Protein AF-A0A9E6AXQ4-F1 (afdb_monomer_lite)

Structure (mmCIF, N/CA/C/O backbone):
data_AF-A0A9E6AXQ4-F1
#
_entry.id   AF-A0A9E6AXQ4-F1
#
loop_
_atom_site.group_PDB
_atom_site.id
_atom_site.type_symbol
_atom_site.label_atom_id
_atom_site.label_alt_id
_atom_site.label_comp_id
_atom_site.label_asym_id
_atom_site.label_entity_id
_atom_site.label_seq_id
_atom_site.pdbx_PDB_ins_code
_atom_site.Cartn_x
_atom_site.Cartn_y
_atom_site.Cartn_z
_atom_site.occupancy
_atom_site.B_iso_or_equiv
_atom_site.auth_seq_id
_atom_site.auth_comp_id
_atom_site.auth_asym_id
_atom_site.auth_atom_id
_atom_site.pdbx_PDB_model_num
ATOM 1 N N . MET A 1 1 ? -26.679 0.101 26.359 1.00 39.12 1 MET A N 1
ATOM 2 C CA . MET A 1 1 ? -25.731 0.166 25.223 1.00 39.12 1 MET A CA 1
ATOM 3 C C . MET A 1 1 ? -26.361 1.016 24.130 1.00 39.12 1 MET A C 1
ATOM 5 O O . MET A 1 1 ? -27.425 0.658 23.642 1.00 39.12 1 MET A O 1
ATOM 9 N N . ARG A 1 2 ? -25.791 2.186 23.821 1.00 30.67 2 ARG A N 1
ATOM 10 C CA . ARG A 1 2 ? -26.317 3.082 22.778 1.00 30.67 2 ARG A CA 1
ATOM 11 C C . ARG A 1 2 ? -25.780 2.579 21.439 1.00 30.67 2 ARG A C 1
ATOM 13 O O . ARG A 1 2 ? -24.570 2.507 21.266 1.00 30.67 2 ARG A O 1
ATOM 20 N N . ASN A 1 3 ? -26.665 2.175 20.536 1.00 39.19 3 ASN A N 1
ATOM 21 C CA . ASN A 1 3 ? -26.301 1.665 19.217 1.00 39.19 3 ASN A CA 1
ATOM 22 C C . ASN A 1 3 ? -25.882 2.860 18.343 1.00 39.19 3 ASN A C 1
ATOM 24 O O . ASN A 1 3 ? -26.717 3.493 17.697 1.00 39.19 3 ASN A O 1
ATOM 28 N N . ILE A 1 4 ? -24.611 3.263 18.433 1.00 50.06 4 ILE A N 1
ATOM 29 C CA . ILE A 1 4 ? -24.067 4.369 17.640 1.00 50.06 4 ILE A CA 1
ATOM 30 C C . ILE A 1 4 ? -23.886 3.838 16.218 1.00 50.06 4 ILE A C 1
ATOM 32 O O . ILE A 1 4 ? -22.867 3.237 15.886 1.00 50.06 4 ILE A O 1
ATOM 36 N N . ARG A 1 5 ? -24.901 4.029 15.371 1.00 44.62 5 ARG A N 1
ATOM 37 C CA . ARG A 1 5 ? -24.759 3.822 13.929 1.00 44.62 5 ARG A CA 1
ATOM 38 C C . ARG A 1 5 ? -23.828 4.908 13.399 1.00 44.62 5 ARG A C 1
ATOM 40 O O . ARG A 1 5 ? -24.261 6.035 13.172 1.00 44.62 5 ARG A O 1
A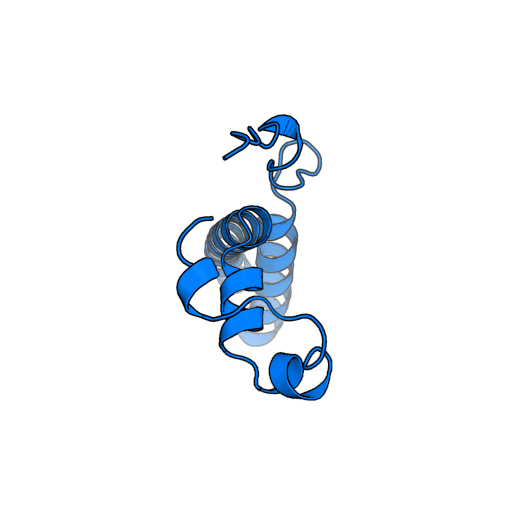TOM 47 N N . PHE A 1 6 ? -22.548 4.582 13.240 1.00 46.06 6 PHE A N 1
ATOM 48 C CA . PHE A 1 6 ? -21.625 5.442 12.510 1.00 46.06 6 PHE A CA 1
ATOM 49 C C . PHE A 1 6 ? -22.190 5.664 11.106 1.00 46.06 6 PHE A C 1
ATOM 51 O O . PHE A 1 6 ? -22.534 4.716 10.401 1.00 46.06 6 PHE A O 1
ATOM 58 N N . ASN A 1 7 ? -22.371 6.929 10.736 1.00 43.53 7 ASN A N 1
ATOM 59 C CA . ASN A 1 7 ? -22.980 7.297 9.470 1.00 43.53 7 ASN A CA 1
ATOM 60 C C . ASN A 1 7 ? -22.083 6.798 8.325 1.00 43.53 7 ASN A C 1
ATOM 62 O O . ASN A 1 7 ? -20.923 7.203 8.238 1.00 43.53 7 ASN A O 1
ATOM 66 N N . ASN A 1 8 ? -22.602 5.930 7.449 1.00 46.81 8 ASN A N 1
ATOM 67 C CA . ASN A 1 8 ? -21.834 5.311 6.356 1.00 46.81 8 ASN A CA 1
ATOM 68 C C . ASN A 1 8 ? -21.164 6.342 5.429 1.00 46.81 8 ASN A C 1
ATOM 7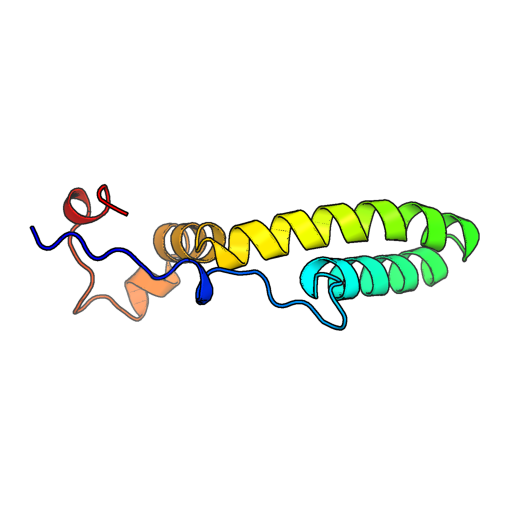0 O O . ASN A 1 8 ? -20.191 6.019 4.752 1.00 46.81 8 ASN A O 1
ATOM 74 N N . CYS A 1 9 ? -21.651 7.585 5.416 1.00 48.66 9 CYS A N 1
ATOM 75 C CA . CYS A 1 9 ? -21.064 8.690 4.662 1.00 48.66 9 CYS A CA 1
ATOM 76 C C . CYS A 1 9 ? -19.721 9.195 5.225 1.00 48.66 9 CYS A C 1
ATOM 78 O O . CYS A 1 9 ? -18.938 9.739 4.455 1.00 48.66 9 CYS A O 1
ATOM 80 N N . LEU A 1 10 ? -19.418 9.000 6.518 1.00 48.97 10 LEU A N 1
ATOM 81 C CA . LEU A 1 10 ? -18.119 9.384 7.103 1.00 48.97 10 LEU A CA 1
ATOM 82 C C . LEU A 1 10 ? -17.018 8.325 6.905 1.00 48.97 10 LEU A C 1
ATOM 84 O O . LEU A 1 10 ? -15.843 8.652 7.015 1.00 48.97 10 LEU A O 1
ATOM 88 N N . ASN A 1 11 ? -17.386 7.078 6.590 1.00 55.66 11 ASN A N 1
ATOM 89 C CA . ASN A 1 11 ? -16.462 5.944 6.433 1.00 55.66 11 ASN A CA 1
ATOM 90 C C . ASN A 1 11 ? -16.191 5.583 4.963 1.00 55.66 11 ASN A C 1
ATOM 92 O O . ASN A 1 11 ? -15.860 4.439 4.639 1.00 55.66 11 ASN A O 1
ATOM 96 N N . GLN A 1 12 ? -16.354 6.536 4.045 1.00 62.50 12 GLN A N 1
ATOM 97 C CA . GLN A 1 12 ? -16.022 6.306 2.644 1.00 62.50 12 GLN A CA 1
ATOM 98 C C . GLN A 1 12 ? -14.556 6.650 2.378 1.00 62.50 12 GLN A C 1
ATOM 100 O O . GLN A 1 12 ? -14.078 7.672 2.868 1.00 62.50 12 GLN A O 1
ATOM 105 N N . PRO A 1 13 ? -13.837 5.833 1.587 1.00 64.31 13 PRO A N 1
ATOM 106 C CA . PRO A 1 13 ? -12.475 6.160 1.207 1.00 64.31 13 PRO A CA 1
ATOM 107 C C . PRO A 1 13 ? -12.440 7.502 0.481 1.00 64.31 13 PRO A C 1
ATOM 109 O O . PRO A 1 13 ? -13.288 7.754 -0.376 1.00 64.31 13 PRO A O 1
ATOM 112 N N . THR A 1 14 ? -11.453 8.348 0.787 1.00 72.00 14 THR A N 1
ATOM 113 C CA . THR A 1 14 ? -11.251 9.591 0.041 1.00 72.00 14 THR A CA 1
ATOM 114 C C . THR A 1 14 ? -11.002 9.260 -1.422 1.00 72.00 14 THR A C 1
ATOM 116 O O . THR A 1 14 ? -10.082 8.514 -1.777 1.00 72.00 14 THR A O 1
ATOM 119 N N . LYS A 1 15 ? -11.854 9.822 -2.274 1.00 77.62 15 LYS A N 1
ATOM 120 C CA . LYS A 1 15 ? -11.767 9.710 -3.723 1.00 77.62 15 LYS A CA 1
ATOM 121 C C . LYS A 1 15 ? -11.462 11.083 -4.302 1.00 77.62 15 LYS A C 1
ATOM 123 O O . LYS A 1 15 ? -12.105 12.060 -3.934 1.00 77.62 15 LYS A O 1
ATOM 128 N N . LEU A 1 16 ? -10.520 11.138 -5.231 1.00 75.69 16 LEU A N 1
ATOM 129 C CA . LEU A 1 16 ? -10.262 12.287 -6.087 1.00 75.69 16 LEU A CA 1
ATOM 130 C C . LEU A 1 16 ? -10.879 11.974 -7.456 1.00 75.69 16 LEU A C 1
ATOM 132 O O . LEU A 1 16 ? -10.509 10.976 -8.064 1.00 75.69 16 LEU A O 1
ATOM 136 N N . TYR A 1 17 ? -11.858 12.757 -7.918 1.00 77.19 17 TYR A N 1
ATOM 137 C CA . TYR A 1 17 ? -12.586 12.487 -9.176 1.00 77.19 17 TYR A CA 1
ATOM 138 C C . TYR A 1 17 ? -13.125 11.045 -9.287 1.00 77.19 17 TYR A C 1
ATOM 140 O O . TYR A 1 17 ? -12.987 10.386 -10.311 1.00 77.19 17 TYR A O 1
ATOM 148 N N . ASN A 1 18 ? -13.719 10.527 -8.204 1.00 77.25 18 ASN A N 1
ATOM 149 C CA . ASN A 1 18 ? -14.203 9.141 -8.085 1.00 77.25 18 ASN A CA 1
ATOM 150 C C . ASN A 1 18 ? -13.105 8.051 -8.113 1.00 77.25 18 ASN A C 1
ATOM 152 O O . ASN A 1 18 ? -13.412 6.866 -7.977 1.00 77.25 18 ASN A O 1
ATOM 156 N N . VAL A 1 19 ? -11.828 8.438 -8.191 1.00 75.88 19 VAL A N 1
ATOM 157 C CA . VAL A 1 19 ? -10.681 7.534 -8.087 1.00 75.88 19 VAL A CA 1
ATOM 158 C C . VAL A 1 19 ? -10.173 7.505 -6.641 1.00 75.88 19 VAL A C 1
ATOM 160 O O . VAL A 1 19 ? -9.888 8.553 -6.063 1.00 75.88 19 VAL A O 1
ATOM 163 N N . PRO A 1 20 ? -10.056 6.330 -6.011 1.00 81.88 20 PRO A N 1
ATOM 164 C CA . PRO A 1 20 ? -9.533 6.211 -4.650 1.00 81.88 20 PRO A CA 1
ATOM 165 C C . PRO A 1 20 ? -8.090 6.734 -4.524 1.00 81.88 20 PRO A C 1
ATOM 167 O O . PRO A 1 20 ? -7.181 6.282 -5.222 1.00 81.88 20 PRO A O 1
ATOM 170 N N . ILE A 1 21 ? -7.873 7.664 -3.584 1.00 83.25 21 ILE A N 1
ATOM 171 C CA . ILE A 1 21 ? -6.576 8.338 -3.377 1.00 83.25 21 ILE A CA 1
ATOM 172 C C . ILE A 1 21 ? -5.480 7.342 -2.978 1.00 83.25 21 ILE A C 1
ATOM 174 O O . I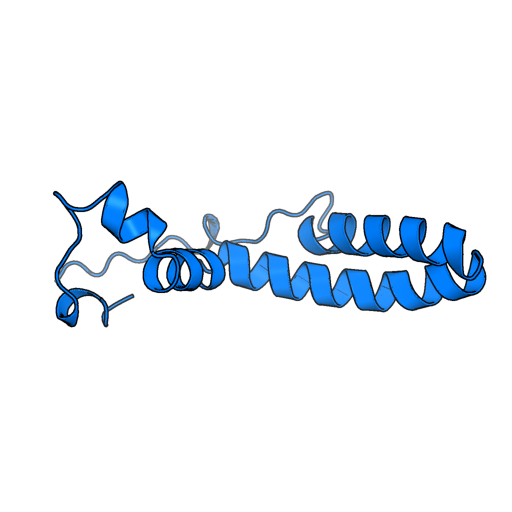LE A 1 21 ? -4.343 7.464 -3.426 1.00 83.25 21 ILE A O 1
ATOM 178 N N . GLY A 1 22 ? -5.823 6.324 -2.182 1.00 81.81 22 GLY A N 1
ATOM 179 C CA . GLY A 1 22 ? -4.874 5.283 -1.777 1.00 81.81 22 GLY A CA 1
ATOM 180 C C . GLY A 1 22 ? -4.257 4.553 -2.973 1.00 81.81 22 GLY A C 1
ATOM 181 O O . GLY A 1 22 ? -3.045 4.355 -3.012 1.00 81.81 22 GLY A O 1
ATOM 182 N N . GLY A 1 23 ? -5.068 4.219 -3.981 1.00 84.31 23 GLY A N 1
ATOM 183 C CA . GLY A 1 23 ? -4.588 3.622 -5.225 1.00 84.31 23 GLY A CA 1
ATOM 184 C C . GLY A 1 23 ? -3.696 4.567 -6.023 1.00 84.31 23 GLY A C 1
ATOM 185 O O . GLY A 1 23 ? -2.655 4.140 -6.510 1.00 84.31 23 GLY A O 1
ATOM 186 N N . LEU A 1 24 ? -4.052 5.852 -6.118 1.00 87.19 24 LEU A N 1
ATOM 187 C CA . LEU A 1 24 ? -3.251 6.846 -6.844 1.00 87.19 24 LEU A CA 1
ATOM 188 C C . LEU A 1 24 ? -1.861 7.041 -6.231 1.00 87.19 24 LEU A C 1
ATOM 190 O O . LEU A 1 24 ? -0.875 7.072 -6.962 1.00 87.19 24 LEU A O 1
ATOM 194 N N . ILE A 1 25 ? -1.774 7.134 -4.902 1.00 88.38 25 ILE A N 1
ATOM 195 C CA . ILE A 1 25 ? -0.496 7.334 -4.208 1.00 88.38 25 ILE A CA 1
ATOM 196 C C . ILE A 1 25 ? 0.403 6.109 -4.387 1.00 88.38 25 ILE A C 1
ATOM 198 O O . ILE A 1 25 ? 1.537 6.236 -4.842 1.00 88.38 25 ILE A O 1
ATOM 202 N N . VAL A 1 26 ? -0.099 4.912 -4.068 1.00 89.31 26 VAL A N 1
ATOM 203 C CA . VAL A 1 26 ? 0.712 3.684 -4.128 1.00 89.31 26 VAL A CA 1
ATOM 204 C C . VAL A 1 26 ? 1.018 3.290 -5.576 1.00 89.31 26 VAL A C 1
ATOM 206 O O . VAL A 1 26 ? 2.143 2.904 -5.891 1.00 89.31 26 VAL A O 1
ATOM 209 N N . GLY A 1 27 ? 0.051 3.444 -6.482 1.00 88.75 27 GLY A N 1
ATOM 210 C CA . GLY A 1 27 ? 0.229 3.230 -7.918 1.00 88.75 27 GLY A CA 1
ATOM 211 C C . GLY A 1 27 ? 1.267 4.181 -8.516 1.00 88.75 27 GLY A C 1
ATOM 212 O O . GLY A 1 27 ? 2.224 3.723 -9.131 1.00 88.75 27 GLY A O 1
ATOM 213 N N . GLY A 1 28 ? 1.150 5.488 -8.271 1.00 89.81 28 GLY A N 1
ATOM 214 C CA . GLY A 1 28 ? 2.113 6.477 -8.767 1.00 89.81 28 GLY A CA 1
ATOM 215 C C . GLY A 1 28 ? 3.521 6.277 -8.201 1.00 89.81 28 GLY A C 1
ATOM 216 O O . GLY A 1 28 ? 4.502 6.333 -8.940 1.00 89.81 28 GLY A O 1
ATOM 217 N N . PHE A 1 29 ? 3.626 5.965 -6.906 1.00 91.88 29 PHE A N 1
ATOM 218 C CA . PHE A 1 29 ? 4.912 5.683 -6.266 1.00 91.88 29 PHE A CA 1
ATOM 219 C C . PHE A 1 29 ? 5.575 4.423 -6.837 1.00 91.88 29 PHE A C 1
ATOM 221 O O . PHE A 1 29 ? 6.761 4.443 -7.158 1.00 91.88 29 PHE A O 1
ATOM 228 N N . SER A 1 30 ? 4.806 3.344 -7.020 1.00 90.44 30 SER A N 1
ATOM 229 C CA . SER A 1 30 ? 5.315 2.104 -7.617 1.00 90.44 30 SER A CA 1
ATOM 230 C C . SER A 1 30 ? 5.723 2.278 -9.082 1.00 90.44 30 SER A C 1
ATOM 232 O O . SER A 1 30 ? 6.767 1.758 -9.472 1.00 90.44 30 SER A O 1
ATOM 234 N N . LEU A 1 31 ? 4.989 3.077 -9.867 1.00 91.88 31 LEU A N 1
ATOM 235 C CA . LEU A 1 31 ? 5.394 3.427 -11.228 1.00 91.88 31 LEU A CA 1
ATOM 236 C C . LEU A 1 31 ? 6.752 4.129 -11.236 1.00 91.88 31 LEU A C 1
ATOM 238 O O . LEU A 1 31 ? 7.630 3.719 -11.991 1.00 91.88 31 LEU A O 1
ATOM 242 N N . LEU A 1 32 ? 6.938 5.159 -10.406 1.00 92.69 32 LEU A N 1
ATOM 243 C CA . LEU A 1 32 ? 8.189 5.922 -10.365 1.00 92.69 32 LEU A CA 1
ATOM 244 C C . LEU A 1 32 ? 9.373 5.041 -9.957 1.00 92.69 32 LEU A C 1
ATOM 246 O O . LEU A 1 32 ? 10.386 5.017 -10.652 1.00 92.69 32 LEU A O 1
ATOM 250 N N . LEU A 1 33 ? 9.226 4.269 -8.878 1.00 93.62 33 LEU A N 1
ATOM 251 C CA . LEU A 1 33 ? 10.287 3.394 -8.374 1.00 93.62 33 LEU A CA 1
ATOM 252 C C . LEU A 1 33 ? 10.707 2.338 -9.397 1.00 93.62 33 LEU A C 1
ATOM 254 O O . LEU A 1 33 ? 11.890 2.203 -9.704 1.00 93.62 33 LEU A O 1
ATOM 258 N N . PHE A 1 34 ? 9.744 1.598 -9.949 1.00 91.31 34 PHE A N 1
ATOM 259 C CA . PHE A 1 34 ? 10.053 0.500 -10.863 1.00 91.31 34 PHE A CA 1
ATOM 260 C C . PHE A 1 34 ? 10.458 0.991 -12.254 1.00 91.31 34 PHE A C 1
ATOM 262 O O . PHE A 1 34 ? 11.256 0.323 -12.909 1.00 91.31 34 PHE A O 1
ATOM 269 N N . SER A 1 35 ? 9.992 2.171 -12.681 1.00 91.50 35 SER A N 1
ATOM 270 C CA . SER A 1 35 ? 10.456 2.784 -13.932 1.00 91.50 35 SER A CA 1
ATOM 271 C C . SER A 1 35 ? 11.930 3.170 -13.876 1.00 91.50 35 SER A C 1
ATOM 273 O O . SER A 1 35 ? 12.624 3.018 -14.878 1.00 91.50 35 SER A O 1
ATOM 275 N N . ILE A 1 36 ? 12.413 3.634 -12.718 1.00 92.56 36 ILE A N 1
ATOM 276 C CA . ILE A 1 36 ? 13.823 4.002 -12.526 1.00 92.56 36 ILE A CA 1
ATOM 277 C C . ILE A 1 36 ? 14.718 2.756 -12.491 1.00 92.56 36 ILE A C 1
ATOM 279 O O . ILE A 1 36 ? 15.808 2.779 -13.052 1.00 92.56 36 ILE A O 1
ATOM 283 N N . ILE A 1 37 ? 14.273 1.674 -11.844 1.00 92.69 37 ILE A N 1
ATOM 284 C CA . ILE A 1 37 ? 15.120 0.493 -11.610 1.00 92.69 37 ILE A CA 1
ATOM 285 C C . ILE A 1 37 ? 15.120 -0.466 -12.807 1.00 92.69 37 ILE A C 1
ATOM 287 O O . ILE A 1 37 ? 16.174 -0.943 -13.217 1.00 92.69 37 ILE A O 1
ATOM 291 N N . TYR A 1 38 ? 13.941 -0.771 -13.352 1.00 91.00 38 TYR A N 1
ATOM 292 C CA . TYR A 1 38 ? 13.753 -1.846 -14.336 1.00 91.00 38 TYR A CA 1
ATOM 293 C C . TYR A 1 38 ? 13.287 -1.334 -15.706 1.00 91.00 38 TYR A C 1
ATOM 295 O O . TYR A 1 38 ? 13.232 -2.095 -16.672 1.00 91.00 38 TYR A O 1
ATOM 303 N N . GLY A 1 39 ? 12.986 -0.036 -15.804 1.00 90.00 39 GLY A N 1
ATOM 304 C CA . GLY A 1 39 ? 12.507 0.614 -17.016 1.00 90.00 39 GLY A CA 1
ATOM 305 C C . GLY A 1 39 ? 10.996 0.853 -17.028 1.00 90.00 39 GLY A C 1
ATOM 306 O O . GLY A 1 39 ? 10.213 0.275 -16.268 1.00 90.00 39 GLY A O 1
ATOM 307 N N . VAL A 1 40 ? 10.570 1.740 -17.927 1.00 87.62 40 VAL A N 1
ATOM 308 C CA . VAL A 1 40 ? 9.195 2.268 -17.968 1.00 87.62 40 VAL A CA 1
ATOM 309 C C . VAL A 1 40 ? 8.153 1.166 -18.190 1.00 87.62 40 VAL A C 1
ATOM 311 O O . VAL A 1 40 ? 7.105 1.180 -17.552 1.00 87.62 40 VAL A O 1
ATOM 314 N N . VAL A 1 41 ? 8.445 0.167 -19.032 1.00 89.88 41 VAL A N 1
ATOM 315 C CA . VAL A 1 41 ? 7.506 -0.932 -19.333 1.00 89.88 41 VAL A CA 1
ATOM 316 C C . VAL A 1 41 ? 7.164 -1.724 -18.069 1.00 89.88 41 VAL A C 1
ATOM 318 O O . VAL A 1 41 ? 5.991 -1.938 -17.769 1.00 89.88 41 VAL A O 1
ATOM 321 N N . THR A 1 42 ? 8.172 -2.101 -17.280 1.00 88.56 42 THR A N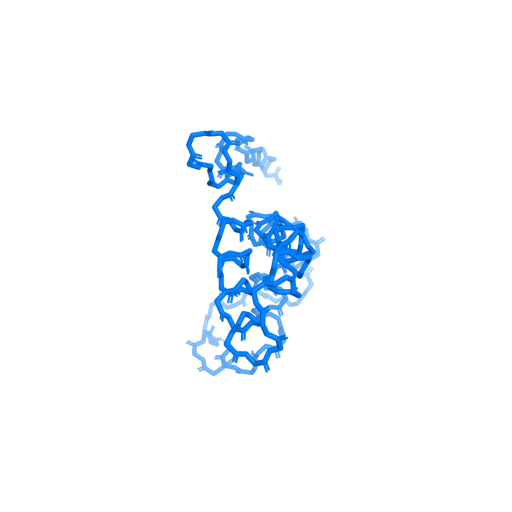 1
ATOM 322 C CA . THR A 1 42 ? 7.960 -2.787 -15.998 1.00 88.56 42 THR A CA 1
ATOM 323 C C . THR A 1 42 ? 7.268 -1.892 -14.974 1.00 88.56 42 THR A C 1
ATOM 325 O O . THR A 1 42 ? 6.414 -2.369 -14.231 1.00 88.56 42 THR A O 1
ATOM 328 N N . GLY A 1 43 ? 7.563 -0.588 -14.974 1.00 87.31 43 GLY A N 1
ATOM 329 C CA . GLY A 1 43 ? 6.890 0.382 -14.110 1.00 87.31 43 GLY A CA 1
ATOM 330 C C . GLY A 1 43 ? 5.384 0.465 -14.361 1.00 87.31 43 GLY A C 1
ATOM 331 O O . GLY A 1 43 ? 4.607 0.486 -13.409 1.00 87.31 43 GLY A O 1
ATOM 332 N N . VAL A 1 44 ? 4.953 0.429 -15.626 1.00 89.50 44 VAL A N 1
ATOM 333 C CA . VAL A 1 44 ? 3.525 0.440 -15.989 1.00 89.50 44 VAL A CA 1
ATOM 334 C C . VAL A 1 44 ? 2.812 -0.836 -15.531 1.00 89.50 44 VAL A C 1
ATOM 336 O O . VAL A 1 44 ? 1.705 -0.750 -15.004 1.00 89.50 44 VAL A O 1
ATOM 339 N N . VAL A 1 45 ? 3.442 -2.011 -15.662 1.00 90.88 45 VAL A N 1
ATOM 340 C CA . VAL A 1 45 ? 2.851 -3.278 -15.182 1.00 90.88 45 VAL A CA 1
ATOM 341 C C . VAL A 1 45 ? 2.704 -3.274 -13.659 1.00 90.88 45 VAL A C 1
ATOM 343 O O . VAL A 1 45 ? 1.652 -3.631 -13.121 1.00 90.88 45 VAL A O 1
ATOM 346 N N . VAL A 1 46 ? 3.742 -2.832 -12.946 1.00 91.44 46 VAL A N 1
ATOM 347 C CA . VAL A 1 46 ? 3.732 -2.800 -11.478 1.00 91.44 46 VAL A CA 1
ATOM 348 C C . VAL A 1 46 ? 2.786 -1.720 -10.94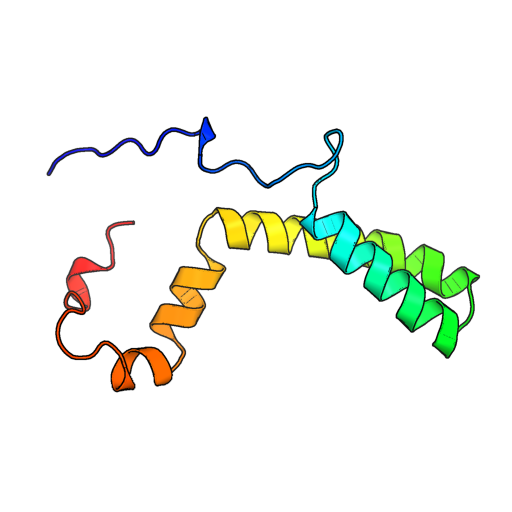3 1.00 91.44 46 VAL A C 1
ATOM 350 O O . VAL A 1 46 ? 2.162 -1.935 -9.905 1.00 91.44 46 VAL A O 1
ATOM 353 N N . MET A 1 47 ? 2.580 -0.616 -11.672 1.00 90.62 47 MET A N 1
ATOM 354 C CA . MET A 1 47 ? 1.609 0.427 -11.319 1.00 90.62 47 MET A CA 1
ATOM 355 C C . MET A 1 47 ? 0.205 -0.142 -11.105 1.00 90.62 47 MET A C 1
ATOM 357 O O . MET A 1 47 ? -0.468 0.232 -10.144 1.00 90.62 47 MET A O 1
ATOM 361 N N . THR A 1 48 ? -0.253 -1.045 -11.979 1.00 89.56 48 THR A N 1
ATOM 362 C CA . THR A 1 48 ? -1.594 -1.633 -11.861 1.00 89.56 48 THR A CA 1
ATOM 363 C C . THR A 1 48 ? -1.721 -2.441 -10.570 1.00 89.56 48 THR A C 1
ATOM 365 O O . THR A 1 48 ? -2.691 -2.272 -9.829 1.00 89.56 48 THR A O 1
ATOM 368 N N . LEU A 1 49 ? -0.711 -3.254 -10.244 1.00 91.00 49 LEU A N 1
ATOM 369 C CA . LEU A 1 49 ? -0.657 -4.011 -8.988 1.00 91.00 49 LEU A CA 1
ATOM 370 C C . LEU A 1 49 ? -0.597 -3.078 -7.768 1.00 91.00 49 LEU A C 1
ATOM 372 O O . LEU A 1 49 ? -1.340 -3.266 -6.802 1.00 91.00 49 LEU A O 1
ATOM 376 N N . GLY A 1 50 ? 0.233 -2.036 -7.838 1.00 88.88 50 GLY A N 1
ATOM 377 C CA . GLY A 1 50 ? 0.357 -1.009 -6.805 1.00 88.88 50 GLY A CA 1
ATOM 378 C C . GLY A 1 50 ? -0.947 -0.248 -6.571 1.00 88.88 50 GLY A C 1
ATOM 379 O O . GLY A 1 50 ? -1.305 0.021 -5.427 1.00 88.88 50 GLY A O 1
ATOM 380 N N . PHE A 1 51 ? -1.717 0.028 -7.622 1.00 89.88 51 PHE A N 1
ATOM 381 C CA . PHE A 1 51 ? -3.020 0.682 -7.515 1.00 89.88 51 PHE A CA 1
ATOM 382 C C . PHE A 1 51 ? -4.050 -0.195 -6.785 1.00 89.88 51 PHE A C 1
ATOM 384 O O . PHE A 1 51 ? -4.751 0.283 -5.888 1.00 89.88 51 PHE A O 1
ATOM 391 N N . PHE A 1 52 ? -4.122 -1.491 -7.111 1.00 88.62 52 PHE A N 1
ATOM 392 C CA . PHE A 1 52 ? -4.993 -2.437 -6.400 1.00 88.62 52 PHE A CA 1
ATOM 393 C C . PHE A 1 52 ? -4.616 -2.562 -4.921 1.00 88.62 52 PHE A C 1
ATOM 395 O O . PHE A 1 52 ? -5.491 -2.478 -4.051 1.00 88.62 52 PHE A O 1
ATOM 402 N N . LEU A 1 53 ? -3.321 -2.700 -4.629 1.00 87.81 53 LEU A N 1
ATOM 403 C CA . LEU A 1 53 ? -2.806 -2.733 -3.260 1.00 87.81 53 LEU A CA 1
ATOM 404 C C . LEU A 1 53 ? -3.114 -1.433 -2.514 1.00 87.81 53 LEU A C 1
ATOM 406 O O . LEU A 1 53 ? -3.620 -1.478 -1.394 1.00 87.81 53 LEU A O 1
ATOM 410 N N . GLY A 1 54 ? -2.896 -0.279 -3.141 1.00 85.62 54 GLY A N 1
ATOM 411 C CA . GLY A 1 54 ? -3.205 1.030 -2.569 1.00 85.62 54 GLY A CA 1
ATOM 412 C C . GLY A 1 54 ? -4.685 1.214 -2.250 1.00 85.62 54 GLY A C 1
ATOM 413 O O . GLY A 1 54 ? -5.029 1.782 -1.213 1.00 85.62 54 GLY A O 1
ATOM 414 N N . ASN A 1 55 ? -5.577 0.667 -3.075 1.00 85.88 55 ASN A N 1
ATOM 415 C CA . ASN A 1 55 ? -7.012 0.661 -2.785 1.00 85.88 55 ASN A CA 1
ATOM 416 C C . ASN A 1 55 ? -7.372 -0.234 -1.615 1.00 85.88 55 ASN A C 1
ATOM 418 O O . ASN A 1 55 ? -8.190 0.148 -0.776 1.00 85.88 55 ASN A O 1
ATOM 422 N N . TRP A 1 56 ? -6.764 -1.414 -1.546 1.00 83.69 56 TRP A N 1
ATOM 423 C CA . TRP A 1 56 ? -6.968 -2.322 -0.430 1.00 83.69 56 TRP A CA 1
ATOM 424 C C . TRP A 1 56 ? -6.463 -1.708 0.882 1.00 83.69 56 TRP A C 1
ATOM 426 O O . TRP A 1 56 ? -7.185 -1.707 1.882 1.00 83.69 56 TRP A O 1
ATOM 436 N N . PHE A 1 57 ? -5.278 -1.096 0.869 1.00 82.00 57 PHE A N 1
ATOM 437 C CA . PHE A 1 57 ? -4.733 -0.361 2.010 1.00 82.00 57 PHE A CA 1
ATOM 438 C C . PHE A 1 57 ? -5.607 0.828 2.395 1.00 82.00 57 PHE A C 1
ATOM 440 O O . PHE A 1 57 ? -5.973 0.951 3.561 1.00 82.00 57 PHE A O 1
ATOM 447 N N . GLY A 1 58 ? -6.018 1.651 1.429 1.00 79.88 58 GLY A N 1
ATOM 448 C CA . GLY A 1 58 ? -6.924 2.773 1.663 1.00 79.88 58 GLY A CA 1
ATOM 449 C C . GLY A 1 58 ? -8.238 2.319 2.298 1.00 79.88 58 GLY A C 1
ATOM 450 O O . GLY A 1 58 ? -8.672 2.891 3.293 1.00 79.88 58 GLY A O 1
ATOM 451 N N . LYS A 1 59 ? -8.838 1.229 1.807 1.00 79.38 59 LYS A N 1
ATOM 452 C CA . LYS A 1 59 ? -10.064 0.664 2.388 1.00 79.38 59 LYS A CA 1
ATOM 453 C C . LYS A 1 59 ? -9.851 0.193 3.829 1.00 79.38 59 LYS A C 1
ATOM 455 O O . LYS A 1 59 ? -10.670 0.498 4.689 1.00 79.38 59 LYS A O 1
ATOM 460 N N . ASN A 1 60 ? -8.763 -0.521 4.117 1.00 75.25 60 ASN A N 1
ATOM 461 C CA . ASN A 1 60 ? -8.468 -0.982 5.480 1.00 75.25 60 ASN A CA 1
ATOM 462 C C . ASN A 1 60 ? -8.076 0.158 6.433 1.00 75.25 60 ASN A C 1
ATOM 464 O O . ASN A 1 60 ? -8.354 0.065 7.630 1.00 75.25 60 ASN A O 1
ATOM 468 N N . TRP A 1 61 ? -7.463 1.224 5.916 1.00 74.94 61 TRP A N 1
ATOM 469 C CA . TRP A 1 61 ? -7.178 2.447 6.664 1.00 74.94 61 TRP A CA 1
ATOM 470 C C . TRP A 1 61 ? -8.473 3.157 7.061 1.00 74.94 61 TRP A C 1
ATOM 472 O O . TRP A 1 61 ? -8.676 3.442 8.236 1.00 74.94 61 TRP A O 1
ATOM 482 N N . TYR A 1 62 ? -9.387 3.349 6.106 1.00 72.06 62 TYR A N 1
ATOM 483 C CA . TYR A 1 62 ? -10.690 3.979 6.347 1.00 72.06 62 TYR A CA 1
ATOM 484 C C . TYR A 1 62 ? -11.608 3.171 7.258 1.00 72.06 62 TYR A C 1
ATOM 486 O O . TYR A 1 62 ? -12.327 3.737 8.070 1.00 72.06 62 TYR A O 1
ATOM 494 N N . LEU A 1 63 ? -11.554 1.843 7.171 1.00 71.12 63 LEU A N 1
ATOM 495 C CA . LEU A 1 63 ? -12.273 0.963 8.092 1.00 71.12 63 LEU A CA 1
ATOM 496 C C . LEU A 1 63 ? -11.633 0.908 9.491 1.00 71.12 63 LEU A C 1
ATOM 498 O O . LEU A 1 63 ? -12.061 0.107 10.316 1.00 71.12 63 LEU A O 1
ATOM 502 N N . GLY A 1 64 ? -10.575 1.686 9.753 1.00 67.06 64 GLY A N 1
ATOM 503 C CA . GLY A 1 64 ? -9.900 1.741 11.050 1.00 67.06 64 GLY A CA 1
ATOM 504 C C . GLY A 1 64 ? -9.153 0.459 11.427 1.00 67.06 64 GLY A C 1
ATOM 505 O O . GLY A 1 64 ? -8.604 0.374 12.521 1.00 67.06 64 GLY A O 1
ATOM 506 N N . ARG A 1 65 ? -9.078 -0.543 10.539 1.00 70.19 65 ARG A N 1
ATOM 507 C CA . ARG A 1 65 ? -8.436 -1.838 10.826 1.00 70.19 65 ARG A CA 1
ATOM 508 C C . ARG A 1 65 ? -6.940 -1.685 11.050 1.00 70.19 65 ARG A C 1
ATOM 510 O O . ARG A 1 65 ? -6.402 -2.260 11.988 1.00 70.19 65 ARG A O 1
ATOM 517 N N . ILE A 1 66 ? -6.285 -0.877 10.215 1.00 70.12 66 ILE A N 1
ATOM 518 C CA . ILE A 1 66 ? -4.847 -0.599 10.339 1.00 70.12 66 ILE A CA 1
ATOM 519 C C . ILE A 1 66 ? -4.577 0.219 11.604 1.00 70.12 66 ILE A C 1
ATOM 521 O O . ILE A 1 66 ? -3.665 -0.105 12.353 1.00 70.12 66 ILE A O 1
ATOM 525 N N . GLN A 1 67 ? -5.399 1.232 11.881 1.00 67.19 67 GLN A N 1
ATOM 526 C CA . GLN A 1 67 ? -5.262 2.064 13.078 1.00 67.19 67 GLN A CA 1
ATOM 527 C C . GLN A 1 67 ? -5.466 1.249 14.359 1.00 67.19 67 GLN A C 1
ATOM 529 O O . GLN A 1 67 ? -4.649 1.341 15.267 1.00 67.19 67 GLN A O 1
ATOM 534 N N . SER A 1 68 ? -6.496 0.398 14.398 1.00 67.00 68 SER A N 1
ATOM 535 C CA . SER A 1 68 ? -6.743 -0.544 15.492 1.00 67.00 68 SER A CA 1
ATOM 536 C C . SER A 1 68 ? -5.560 -1.498 15.661 1.00 67.00 68 SER A C 1
ATOM 538 O O . SER A 1 68 ? -5.010 -1.615 16.751 1.00 67.00 68 SER A O 1
ATOM 540 N N . TYR A 1 69 ? -5.075 -2.110 14.577 1.00 69.81 69 TYR A N 1
ATOM 541 C CA . TYR A 1 69 ? -3.924 -3.012 14.637 1.00 69.81 69 TYR A CA 1
ATOM 542 C C . TYR A 1 69 ? -2.664 -2.327 15.185 1.00 69.81 69 TYR A C 1
ATOM 544 O O . TYR A 1 69 ? -2.045 -2.850 16.110 1.00 69.81 69 TYR A O 1
ATOM 552 N N . ILE A 1 70 ? -2.323 -1.143 14.663 1.00 69.12 70 ILE A N 1
ATOM 553 C CA . ILE A 1 70 ? -1.178 -0.329 15.098 1.00 69.12 70 ILE A CA 1
ATOM 554 C C . ILE A 1 70 ? -1.324 0.069 16.568 1.00 69.12 70 ILE A C 1
ATOM 556 O O . ILE A 1 70 ? -0.377 -0.068 17.337 1.00 69.12 70 ILE A O 1
ATOM 560 N N . TYR A 1 71 ? -2.511 0.515 16.975 1.00 63.81 71 TYR A N 1
ATOM 561 C CA . TYR A 1 71 ? -2.808 0.882 18.356 1.00 63.81 71 TYR A CA 1
ATOM 562 C C . TYR A 1 71 ? -2.645 -0.295 19.325 1.00 63.81 71 TYR A C 1
ATOM 564 O O . TYR A 1 71 ? -2.164 -0.111 20.440 1.00 63.81 71 TYR A O 1
ATOM 572 N N . TRP A 1 72 ? -3.005 -1.508 18.895 1.00 65.88 72 TRP A N 1
ATOM 573 C CA . TRP A 1 72 ? -2.891 -2.708 19.724 1.00 65.88 72 TRP A CA 1
ATOM 574 C C . TRP A 1 72 ? -1.503 -3.352 19.720 1.00 65.88 72 TRP A C 1
ATOM 576 O O . TRP A 1 72 ? -1.161 -4.011 20.699 1.00 65.88 72 TRP A O 1
ATOM 586 N N . HIS A 1 73 ? -0.710 -3.176 18.659 1.00 70.00 73 HIS A N 1
ATOM 587 C CA . HIS A 1 73 ? 0.568 -3.880 18.489 1.00 70.00 73 HIS A CA 1
ATOM 588 C C . HIS A 1 73 ? 1.811 -2.996 18.646 1.00 70.00 73 HIS A C 1
ATOM 590 O O . HIS A 1 73 ? 2.897 -3.539 18.841 1.00 70.00 73 HIS A O 1
ATOM 596 N N . LEU A 1 74 ? 1.703 -1.660 18.600 1.00 65.19 74 LEU A N 1
ATOM 597 C CA . LEU A 1 74 ? 2.850 -0.800 18.900 1.00 65.19 74 LEU A CA 1
ATOM 598 C C . LEU A 1 74 ? 3.003 -0.579 20.415 1.00 65.19 74 LEU A C 1
ATOM 600 O O . LEU A 1 74 ? 2.087 -0.059 21.056 1.00 65.19 74 LEU A O 1
ATOM 604 N N . PRO A 1 75 ? 4.196 -0.831 20.991 1.00 59.97 75 PRO A N 1
ATOM 605 C CA . PRO A 1 75 ? 4.472 -0.556 22.405 1.00 59.97 75 PRO A CA 1
ATOM 606 C C . PRO A 1 75 ? 4.421 0.944 22.744 1.00 59.97 75 PRO A C 1
ATOM 608 O O . PRO A 1 75 ? 4.319 1.318 23.907 1.00 59.97 75 PRO A O 1
ATOM 611 N N . ILE A 1 76 ? 4.435 1.813 21.730 1.00 58.81 76 ILE A N 1
ATOM 612 C CA . ILE A 1 76 ? 4.369 3.274 21.860 1.00 58.81 76 ILE A CA 1
ATOM 613 C C . ILE A 1 76 ? 3.023 3.724 22.455 1.00 58.81 76 ILE A C 1
ATOM 615 O O . ILE A 1 76 ? 2.999 4.644 23.271 1.00 58.81 76 ILE A O 1
ATOM 619 N N . ALA A 1 77 ? 1.912 3.049 22.126 1.00 54.22 77 ALA A N 1
ATOM 620 C CA . ALA A 1 77 ? 0.597 3.362 22.697 1.00 54.22 77 ALA A CA 1
ATOM 621 C C . ALA A 1 77 ? 0.552 3.102 24.214 1.00 54.22 77 ALA A C 1
ATOM 623 O O . ALA A 1 77 ? -0.087 3.850 24.952 1.00 54.22 77 ALA A O 1
ATOM 624 N N . LYS A 1 78 ? 1.297 2.090 24.678 1.00 55.22 78 LYS A N 1
ATOM 625 C CA . LYS A 1 78 ? 1.455 1.757 26.099 1.00 55.22 78 LYS A CA 1
ATOM 626 C C . LYS A 1 78 ? 2.293 2.800 26.849 1.00 55.22 78 LYS A C 1
ATOM 628 O O . LYS A 1 78 ? 2.030 3.065 28.008 1.00 55.22 78 LYS A O 1
ATOM 633 N N . ILE A 1 79 ? 3.269 3.429 26.189 1.00 59.72 79 ILE A N 1
ATOM 634 C CA . ILE A 1 79 ? 4.147 4.434 26.816 1.00 59.72 79 ILE A CA 1
ATOM 635 C C . ILE A 1 79 ? 3.491 5.827 26.844 1.00 59.72 79 ILE A C 1
ATOM 637 O O . ILE A 1 79 ? 3.625 6.546 27.829 1.00 59.72 79 ILE A O 1
ATOM 641 N N . LEU A 1 80 ? 2.769 6.223 25.786 1.00 58.91 80 LEU A N 1
ATOM 642 C CA . LEU A 1 80 ? 2.197 7.576 25.666 1.00 58.91 80 LEU A CA 1
ATOM 643 C C . LEU A 1 80 ? 0.766 7.733 26.206 1.00 58.91 80 LEU A C 1
ATOM 645 O O . LEU A 1 80 ? 0.376 8.847 26.549 1.00 58.91 80 LEU A O 1
ATOM 649 N N . ILE A 1 81 ? -0.040 6.665 26.259 1.00 58.72 81 ILE A N 1
ATOM 650 C CA . ILE A 1 81 ? -1.501 6.754 26.484 1.00 58.72 81 ILE A CA 1
ATOM 651 C C . ILE A 1 81 ? -1.926 5.970 27.745 1.00 58.72 81 ILE A C 1
ATOM 653 O O . ILE A 1 81 ? -3.097 5.681 27.958 1.00 58.72 81 ILE A O 1
ATOM 657 N N . ASP A 1 82 ? -0.998 5.656 28.649 1.00 52.97 82 ASP A N 1
ATOM 658 C CA . ASP A 1 82 ? -1.221 4.689 29.741 1.00 52.97 82 ASP A CA 1
ATOM 659 C C . ASP A 1 82 ? -2.302 5.096 30.775 1.00 52.97 82 ASP A C 1
ATOM 661 O O . ASP A 1 82 ? -2.814 4.263 31.514 1.00 52.97 82 ASP A O 1
ATOM 665 N N . LYS A 1 83 ? -2.734 6.367 30.818 1.00 54.41 83 LYS A N 1
ATOM 666 C CA . LYS A 1 83 ? -3.703 6.855 31.826 1.00 54.41 83 LYS A CA 1
ATOM 667 C C . LYS A 1 83 ? -5.187 6.801 31.437 1.00 54.41 83 LYS A C 1
ATOM 669 O O . LYS A 1 83 ? -6.024 7.060 32.299 1.00 5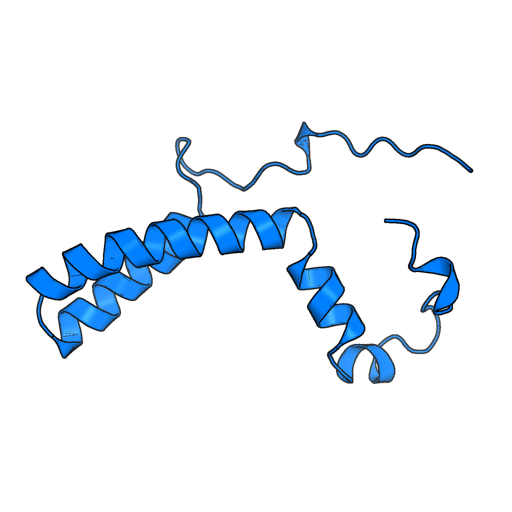4.41 83 LYS A O 1
ATOM 674 N N . LYS A 1 84 ? -5.550 6.516 30.178 1.00 57.09 84 LYS A N 1
ATOM 675 C CA . LYS A 1 84 ? -6.966 6.521 29.723 1.00 57.09 84 LYS A CA 1
ATOM 676 C C . LYS A 1 84 ? -7.326 5.400 28.740 1.00 57.09 84 LYS A C 1
ATOM 678 O O . LYS A 1 84 ? -8.309 5.516 28.009 1.00 57.09 84 LYS A O 1
ATOM 683 N N . LEU A 1 85 ? -6.543 4.325 28.688 1.00 56.06 85 LEU A N 1
ATOM 684 C CA . LEU A 1 85 ? -6.850 3.198 27.809 1.00 56.06 85 LEU A CA 1
ATOM 685 C C . LEU A 1 85 ? -7.930 2.304 28.436 1.00 56.06 85 LEU A C 1
ATOM 687 O O . LEU A 1 85 ? -7.727 1.827 29.551 1.00 56.06 85 LEU A O 1
ATOM 691 N N . PRO A 1 86 ? -9.053 2.028 27.745 1.00 57.03 86 PRO A N 1
ATOM 692 C CA . PRO A 1 86 ? -10.037 1.069 28.235 1.00 57.03 86 PRO A CA 1
ATOM 693 C C . PRO A 1 86 ? -9.424 -0.336 28.325 1.00 57.03 86 PRO A C 1
ATOM 695 O O . PRO A 1 86 ? -8.602 -0.736 27.487 1.00 57.03 86 PRO A O 1
ATOM 698 N N . GLU A 1 87 ? -9.808 -1.086 29.358 1.00 50.09 87 GLU A N 1
ATOM 699 C CA . GLU A 1 87 ? -9.271 -2.416 29.661 1.00 50.09 87 GLU A CA 1
ATOM 700 C C . GLU A 1 87 ? -9.543 -3.428 28.537 1.00 50.09 87 GLU A C 1
ATOM 702 O O . GLU A 1 87 ? -10.467 -3.281 27.733 1.00 50.09 87 GLU A O 1
ATOM 707 N N . SER A 1 88 ? -8.702 -4.465 28.455 1.00 47.06 88 SER A N 1
ATOM 708 C CA . SER A 1 88 ? -8.613 -5.363 27.296 1.00 47.06 88 SER A CA 1
ATOM 709 C C . SER A 1 88 ? -9.927 -6.042 26.893 1.00 47.06 88 SER A C 1
ATOM 711 O O . SER A 1 88 ? -10.169 -6.271 25.708 1.00 47.06 88 SER A O 1
ATOM 713 N N . TYR A 1 89 ? -10.807 -6.305 27.858 1.00 49.31 89 TYR A N 1
ATOM 714 C CA . TYR A 1 89 ? -12.102 -6.953 27.651 1.00 49.31 89 TYR A CA 1
ATOM 715 C C . TYR A 1 89 ? -13.190 -6.013 27.104 1.00 49.31 89 TYR A C 1
ATOM 717 O O . TYR A 1 89 ? -14.146 -6.490 26.497 1.00 49.31 89 TYR A O 1
ATOM 725 N N . GLN A 1 90 ? -13.039 -4.689 27.236 1.00 50.88 90 GLN A N 1
ATOM 726 C CA . GLN A 1 90 ? -13.954 -3.706 26.631 1.00 50.88 90 GLN A CA 1
ATOM 727 C C . GLN A 1 90 ? -13.687 -3.501 25.126 1.00 50.88 90 GLN A C 1
ATOM 729 O O . GLN A 1 90 ? -14.465 -2.848 24.435 1.00 50.88 90 GLN A O 1
ATOM 734 N N . ARG A 1 91 ? -12.600 -4.084 24.598 1.00 49.56 91 ARG A N 1
ATOM 735 C CA . ARG A 1 91 ? -12.094 -3.891 23.225 1.00 49.56 91 ARG A CA 1
ATOM 736 C C . ARG A 1 91 ? -12.700 -4.839 22.184 1.00 49.56 91 ARG A C 1
ATOM 738 O O . ARG A 1 91 ? -12.381 -4.721 21.008 1.00 49.56 91 ARG A O 1
ATOM 745 N N . LYS A 1 92 ? -13.559 -5.781 22.593 1.00 41.91 92 LYS A N 1
ATOM 746 C CA . LYS A 1 92 ? -14.206 -6.779 21.711 1.00 41.91 92 LYS A CA 1
ATOM 747 C C . LYS A 1 92 ? -15.490 -6.285 21.014 1.00 41.91 92 LYS A C 1
ATOM 749 O O . LYS A 1 92 ? -16.195 -7.098 20.428 1.00 41.91 92 LYS A O 1
ATOM 754 N N . LEU A 1 93 ? -15.819 -4.992 21.094 1.00 43.06 93 LEU A N 1
ATOM 755 C CA . LEU A 1 93 ? -17.136 -4.452 20.710 1.00 43.06 93 LEU A CA 1
ATOM 756 C C . LEU A 1 93 ? -17.119 -3.349 19.630 1.00 43.06 93 LEU A C 1
ATOM 758 O O . LEU A 1 93 ? -18.090 -2.601 19.526 1.00 43.06 93 LEU A O 1
ATOM 762 N N . MET A 1 94 ? -16.068 -3.255 18.809 1.00 37.12 94 MET A N 1
ATOM 763 C CA . MET A 1 94 ? -16.086 -2.444 17.578 1.00 37.12 94 MET A CA 1
ATOM 764 C C . MET A 1 94 ? -15.910 -3.304 16.335 1.00 37.12 94 MET A C 1
ATOM 766 O O . MET A 1 94 ? -14.972 -4.131 16.330 1.00 37.12 94 MET A O 1
#

Sequence (94 aa):
MRNIRFNNCLNQPTKLYNVPIGGLIVGGFSLLLFSIIYGVVTGVVVMTLGFFLGNWFGKNWYLGRIQSYIYWHLPIAKILIDKKLPESYQRKLM

Radius of gyration: 18.25 Å; chains: 1; bounding box: 41×19×51 Å

Secondary structure (DSSP, 8-state):
-------TTTSSPPEETTEEHHHHHHHHHHHHHHHHHH-HHHHHHHHHHHHHHHHHHHHHHHTTHHHHHHHHH-HHHHHHSTTSPPPGGGGG--

pLDDT: mean 71.27, std 17.42, range [30.67, 93.62]

Foldseek 3Di:
DDPPPDDVVQLDADDDVNQHPQLVVQLVVQLVVCCVPPNNVRSNVVSVVSSVVRVVVSNCVSVCVVVVVCCVPPCVVCVPVVPDDDDPVVPPPD